Protein AF-A0A354RFG5-F1 (afdb_monomer_lite)

Foldseek 3Di:
DVCVVCPPPDDDPPDDCLVCVVVVLVVDQAAEDAAALCVNVVVPVHDFFAKAKDKDKDKAQAFDDPPAQKDADPDPVDQFGIKGFHQRVPVVDTDSITIMMTIGIDGDDPPGDGDGGDPDPVSVVSLVVSVVVVVVVVRYHFADCRSNVHDDDPVRRVVRVVVVVVVVD

Sequence (169 aa):
IFEKMLQGIPLELKVDFLQDRDALLGKFDHVIFTGPIDSFFNYSLGHLEYRSLRFDHQLISCPDYQGNAVFNHTDSEVPFTRTYEHKHFDMKYTADQTAVTFEYPQDWKPGKIEIYPVNTEENQNLYDQYRELTKAVPTVSFGGRLGQYRYYDMHQVIGSALEKVRTLV

Structure (mmCIF, N/CA/C/O backbone):
data_AF-A0A354RFG5-F1
#
_entry.id   AF-A0A354RFG5-F1
#
loop_
_atom_site.group_PDB
_atom_site.id
_atom_site.type_symbol
_atom_site.label_atom_id
_atom_site.label_alt_id
_atom_site.label_comp_id
_atom_site.label_asym_id
_atom_site.label_entity_id
_atom_site.label_seq_id
_atom_site.pdbx_PDB_ins_code
_atom_site.Cartn_x
_atom_site.Cartn_y
_atom_site.Cartn_z
_atom_site.occupancy
_atom_site.B_iso_or_equiv
_atom_site.auth_seq_id
_atom_site.auth_comp_id
_atom_site.auth_asym_id
_atom_site.auth_atom_id
_atom_site.pdbx_PDB_model_num
ATOM 1 N N . ILE A 1 1 ? 2.537 -16.968 -2.445 1.00 95.81 1 ILE A N 1
ATOM 2 C CA . ILE A 1 1 ? 2.678 -16.766 -0.974 1.00 95.81 1 ILE A CA 1
ATOM 3 C C . ILE A 1 1 ? 1.306 -16.573 -0.339 1.00 95.81 1 ILE A C 1
ATOM 5 O O . ILE A 1 1 ? 0.912 -17.427 0.442 1.00 95.81 1 ILE A O 1
ATOM 9 N N . PHE A 1 2 ? 0.560 -15.532 -0.723 1.00 97.19 2 PHE A N 1
ATOM 10 C CA . PHE A 1 2 ? -0.764 -15.233 -0.159 1.00 97.19 2 PHE A CA 1
ATOM 11 C C . PHE A 1 2 ? -1.779 -16.376 -0.291 1.00 97.19 2 PHE A C 1
ATOM 13 O O . PHE A 1 2 ? -2.465 -16.668 0.676 1.00 97.19 2 PHE A O 1
ATOM 20 N N . GLU A 1 3 ? -1.804 -17.102 -1.413 1.00 97.62 3 GLU A N 1
ATOM 21 C CA . GLU A 1 3 ? -2.671 -18.285 -1.578 1.00 97.62 3 GLU A CA 1
ATOM 22 C C . GLU A 1 3 ? -2.456 -19.345 -0.489 1.00 97.62 3 GLU A C 1
ATOM 24 O O . GLU A 1 3 ? -3.415 -19.905 0.024 1.00 97.62 3 GLU A O 1
ATOM 29 N N . LYS A 1 4 ? -1.198 -19.586 -0.090 1.00 98.19 4 LYS A N 1
ATOM 30 C CA . LYS A 1 4 ? -0.877 -20.514 1.004 1.00 98.19 4 LYS A CA 1
ATOM 31 C C . LYS A 1 4 ? -1.297 -19.950 2.360 1.00 98.19 4 LYS A C 1
ATOM 33 O O . LYS A 1 4 ? -1.770 -20.699 3.201 1.00 98.19 4 LYS A O 1
ATOM 38 N N . MET A 1 5 ? -1.119 -18.644 2.570 1.00 97.38 5 MET A N 1
ATOM 39 C CA . MET A 1 5 ? -1.528 -17.971 3.811 1.00 97.38 5 MET A CA 1
ATOM 40 C C . MET A 1 5 ? -3.052 -17.960 3.993 1.00 97.38 5 MET A C 1
ATOM 42 O O . MET A 1 5 ? -3.522 -18.019 5.121 1.00 97.38 5 MET A O 1
ATOM 46 N N . LEU A 1 6 ? -3.808 -17.895 2.894 1.00 97.44 6 LEU A N 1
ATOM 47 C CA . LEU A 1 6 ? -5.272 -17.838 2.882 1.00 97.44 6 LEU A CA 1
ATOM 48 C C . LEU A 1 6 ? -5.930 -19.208 2.657 1.00 97.44 6 LEU A C 1
ATOM 50 O O . LEU A 1 6 ? -7.150 -19.302 2.540 1.00 97.44 6 LEU A O 1
ATOM 54 N N . GLN A 1 7 ? -5.146 -20.286 2.582 1.00 97.94 7 GLN A N 1
ATOM 55 C CA . GLN A 1 7 ? -5.676 -21.620 2.330 1.00 97.94 7 GLN A CA 1
ATOM 56 C C . GLN A 1 7 ? -6.617 -22.051 3.465 1.00 97.94 7 GLN A C 1
ATOM 58 O O . GLN A 1 7 ? -6.230 -22.079 4.629 1.00 97.94 7 GLN A O 1
ATOM 63 N N . GLY A 1 8 ? -7.851 -22.421 3.113 1.00 97.88 8 GLY A N 1
ATOM 64 C CA . GLY A 1 8 ? -8.878 -22.824 4.080 1.00 97.88 8 GLY A CA 1
ATOM 65 C C . GLY A 1 8 ? -9.588 -21.661 4.784 1.00 97.88 8 GLY A C 1
ATOM 66 O O . GLY A 1 8 ? -10.449 -21.915 5.622 1.00 97.88 8 GLY A O 1
ATOM 67 N N . ILE A 1 9 ? -9.272 -20.409 4.435 1.00 97.88 9 ILE A N 1
ATOM 68 C CA . ILE A 1 9 ? -9.939 -19.209 4.953 1.00 97.88 9 ILE A CA 1
ATOM 69 C C . ILE A 1 9 ? -10.966 -18.728 3.912 1.00 97.88 9 ILE A C 1
ATOM 71 O O . ILE A 1 9 ? -10.604 -18.595 2.739 1.00 97.88 9 ILE A O 1
ATOM 75 N N . PRO A 1 10 ? -12.234 -18.462 4.289 1.00 97.25 10 PRO A N 1
ATOM 76 C CA . PRO A 1 10 ? -13.206 -17.848 3.387 1.00 97.25 10 PRO A CA 1
ATOM 77 C C . PRO A 1 10 ? -12.683 -16.524 2.818 1.00 97.25 10 PRO A C 1
ATOM 79 O O . PRO A 1 10 ? -12.233 -15.658 3.568 1.00 97.25 10 PRO A O 1
ATOM 82 N N . LEU A 1 11 ? -12.738 -16.375 1.492 1.00 96.88 11 LEU A N 1
ATOM 83 C CA . LEU A 1 11 ? -12.221 -15.211 0.777 1.00 96.88 11 LEU A CA 1
ATOM 84 C C . LEU A 1 11 ? -13.293 -14.641 -0.148 1.00 96.88 11 LEU A C 1
ATOM 86 O O . LEU A 1 11 ? -13.776 -15.325 -1.049 1.00 96.88 11 LEU A O 1
ATOM 90 N N . GLU A 1 12 ? -13.597 -13.362 0.041 1.00 96.00 12 GLU A N 1
ATOM 91 C CA . GLU A 1 12 ? -14.460 -12.580 -0.838 1.00 96.00 12 GLU A CA 1
ATOM 92 C C . GLU A 1 12 ? -13.630 -11.470 -1.495 1.00 96.00 12 GLU A C 1
ATOM 94 O O . GLU A 1 12 ? -12.831 -10.798 -0.845 1.00 96.00 12 GLU A O 1
ATOM 99 N N . LEU A 1 13 ? -13.783 -11.304 -2.810 1.00 96.88 13 LEU A N 1
ATOM 100 C CA . LEU A 1 13 ? -13.059 -10.314 -3.610 1.00 96.88 13 LEU A CA 1
ATOM 101 C C . LEU A 1 13 ? -14.043 -9.322 -4.226 1.00 96.88 13 LEU A C 1
ATOM 103 O O . LEU A 1 13 ? -15.208 -9.650 -4.429 1.00 96.88 13 LEU A O 1
ATOM 107 N N . LYS A 1 14 ? -13.542 -8.141 -4.612 1.00 95.69 14 LYS A N 1
ATOM 108 C CA . LYS A 1 14 ? -14.349 -7.046 -5.189 1.00 95.69 14 LYS A CA 1
ATOM 109 C C . LYS A 1 14 ? -15.449 -6.539 -4.242 1.00 95.69 14 LYS A C 1
ATOM 111 O O . LYS A 1 14 ? -16.477 -6.057 -4.705 1.00 95.69 14 LYS A O 1
ATOM 116 N N . VAL A 1 15 ? -15.207 -6.637 -2.937 1.00 94.75 15 VAL A N 1
ATOM 117 C CA . VAL A 1 15 ? -16.067 -6.094 -1.882 1.00 94.75 15 VAL A CA 1
ATOM 118 C C . VAL A 1 15 ? -15.337 -4.927 -1.232 1.00 94.75 15 VAL A C 1
ATOM 120 O O . VAL A 1 15 ? -14.190 -5.072 -0.807 1.00 94.75 15 VAL A O 1
ATOM 123 N N . ASP A 1 16 ? -15.996 -3.775 -1.166 1.00 95.38 16 ASP A N 1
ATOM 124 C CA . ASP A 1 16 ? -15.530 -2.631 -0.392 1.00 95.38 16 ASP A CA 1
ATOM 125 C C . ASP A 1 16 ? -16.186 -2.669 0.990 1.00 95.38 16 ASP A C 1
ATOM 127 O O . ASP A 1 16 ? -17.378 -2.407 1.136 1.00 95.38 16 ASP A O 1
ATOM 131 N N . PHE A 1 17 ? -15.391 -3.001 2.008 1.00 96.31 17 PHE A N 1
ATOM 132 C CA . PHE A 1 17 ? -15.845 -3.089 3.396 1.00 96.31 17 PHE A CA 1
ATOM 133 C C . PHE A 1 17 ? -16.529 -1.802 3.881 1.00 96.31 17 PHE A C 1
ATOM 135 O O . PHE A 1 17 ? -17.442 -1.871 4.701 1.00 96.31 17 PHE A O 1
ATOM 142 N N . LEU A 1 18 ? -16.106 -0.631 3.391 1.00 95.75 18 LEU A N 1
ATOM 143 C CA . LEU A 1 18 ? -16.631 0.648 3.864 1.00 95.75 18 LEU A CA 1
ATOM 144 C C . LEU A 1 18 ? -18.060 0.923 3.375 1.00 95.75 18 LEU A C 1
ATOM 146 O O . LEU A 1 18 ? -18.766 1.692 4.024 1.00 95.75 18 LEU A O 1
ATOM 150 N N . GLN A 1 19 ? -18.512 0.278 2.292 1.00 95.75 19 GLN A N 1
ATOM 151 C CA . GLN A 1 19 ? -19.880 0.440 1.778 1.00 95.75 19 GLN A CA 1
ATOM 152 C C . GLN A 1 19 ? -20.933 -0.192 2.700 1.00 95.75 19 GLN A C 1
ATOM 154 O O . GLN A 1 19 ? -22.002 0.383 2.876 1.00 95.75 19 GLN A O 1
ATOM 159 N N . ASP A 1 20 ? -20.598 -1.312 3.349 1.00 93.75 20 ASP A N 1
ATOM 160 C CA . ASP A 1 20 ? -21.483 -2.062 4.255 1.00 93.75 20 ASP A CA 1
ATOM 161 C C . ASP A 1 20 ? -20.924 -2.137 5.689 1.00 93.75 20 ASP A C 1
ATOM 163 O O . ASP A 1 20 ? -21.196 -3.079 6.441 1.00 93.75 20 ASP A O 1
ATOM 167 N N . ARG A 1 21 ? -20.117 -1.139 6.078 1.00 94.38 21 ARG A N 1
ATOM 168 C CA . ARG A 1 21 ? -19.300 -1.150 7.303 1.00 94.38 21 ARG A CA 1
ATOM 169 C C . ARG A 1 21 ? -20.092 -1.555 8.543 1.00 94.38 21 ARG A C 1
ATOM 171 O O . ARG A 1 21 ? -19.688 -2.471 9.250 1.00 94.38 21 ARG A O 1
ATOM 178 N N . ASP A 1 22 ? -21.210 -0.888 8.814 1.00 92.94 22 ASP A N 1
ATOM 179 C CA . ASP A 1 22 ? -21.950 -1.073 10.066 1.00 92.94 22 ASP A CA 1
ATOM 180 C C . ASP A 1 22 ? -22.609 -2.464 10.138 1.00 92.94 22 ASP A C 1
ATOM 182 O O . ASP A 1 22 ? -22.624 -3.095 11.196 1.00 92.94 22 ASP A O 1
ATOM 186 N N . ALA A 1 23 ? -23.077 -2.992 9.001 1.00 94.19 23 ALA A N 1
ATOM 187 C CA . ALA A 1 23 ? -23.619 -4.347 8.916 1.00 94.19 23 ALA A CA 1
ATOM 188 C C . ALA A 1 23 ? -22.531 -5.409 9.134 1.00 94.19 23 ALA A C 1
ATOM 190 O O . ALA A 1 23 ? -22.751 -6.389 9.847 1.00 94.19 23 ALA A O 1
ATOM 191 N N . LEU A 1 24 ? -21.343 -5.208 8.555 1.00 93.44 24 LEU A N 1
ATOM 192 C CA . LEU A 1 24 ? -20.209 -6.117 8.721 1.00 93.44 24 LEU A CA 1
ATOM 193 C C . LEU A 1 24 ? -19.637 -6.060 10.142 1.00 93.44 24 LEU A C 1
ATOM 195 O O . LEU A 1 24 ? -19.345 -7.107 10.712 1.00 93.44 24 LEU A O 1
ATOM 199 N N . LEU A 1 25 ? -19.548 -4.873 10.749 1.00 94.44 25 LEU A N 1
ATOM 200 C CA . LEU A 1 25 ? -19.153 -4.718 12.153 1.00 94.44 25 LEU A CA 1
ATOM 201 C C . LEU A 1 25 ? -20.128 -5.417 13.110 1.00 94.44 25 LEU A C 1
ATOM 203 O O . LEU A 1 25 ? -19.692 -5.968 14.112 1.00 94.44 25 LEU A O 1
ATOM 207 N N . GLY A 1 26 ? -21.428 -5.437 12.800 1.00 94.19 26 GLY A N 1
ATOM 208 C CA . GLY A 1 26 ? -22.423 -6.175 13.587 1.00 94.19 26 GLY A CA 1
ATOM 209 C C . GLY A 1 26 ? -22.409 -7.694 13.372 1.00 94.19 26 GLY A C 1
ATOM 210 O O . GLY A 1 26 ? -23.015 -8.423 14.155 1.00 94.19 26 GLY A O 1
ATOM 211 N N . LYS A 1 27 ? -21.748 -8.184 12.314 1.00 95.69 27 LYS A N 1
ATOM 212 C CA . LYS A 1 27 ? -21.715 -9.607 11.939 1.00 95.69 27 LYS A CA 1
ATOM 213 C C . LYS A 1 27 ? -20.580 -10.386 12.611 1.00 95.69 27 LYS A C 1
ATOM 215 O O . LYS A 1 27 ? -20.694 -11.603 12.743 1.00 95.69 27 LYS A O 1
ATOM 220 N N . PHE A 1 28 ? -19.492 -9.719 12.985 1.00 95.31 28 PHE A N 1
ATOM 221 C CA . PHE A 1 28 ? -18.282 -10.358 13.506 1.00 95.31 28 PHE A CA 1
ATOM 222 C C . PHE A 1 28 ? -17.944 -9.839 14.902 1.00 95.31 28 PHE A C 1
ATOM 224 O O . PHE A 1 28 ? -18.048 -8.644 15.159 1.00 95.31 28 PHE A O 1
ATOM 231 N N . ASP A 1 29 ? -17.471 -10.725 15.780 1.00 95.19 29 ASP A N 1
ATOM 232 C CA . ASP A 1 29 ? -17.076 -10.353 17.147 1.00 95.19 29 ASP A CA 1
ATOM 233 C C . ASP A 1 29 ? -15.893 -9.370 17.165 1.00 95.19 29 ASP A C 1
ATOM 235 O O . ASP A 1 29 ? -15.787 -8.520 18.049 1.00 95.19 29 ASP A O 1
ATOM 239 N N . HIS A 1 30 ? -15.002 -9.480 16.174 1.00 95.56 30 HIS A N 1
ATOM 240 C CA . HIS A 1 30 ? -13.834 -8.619 16.022 1.00 95.56 30 HIS A CA 1
ATOM 241 C C . HIS A 1 30 ? -13.464 -8.432 14.550 1.00 95.56 30 HIS A C 1
ATOM 243 O O . HIS A 1 30 ? -13.549 -9.370 13.755 1.00 95.56 30 HIS A O 1
ATO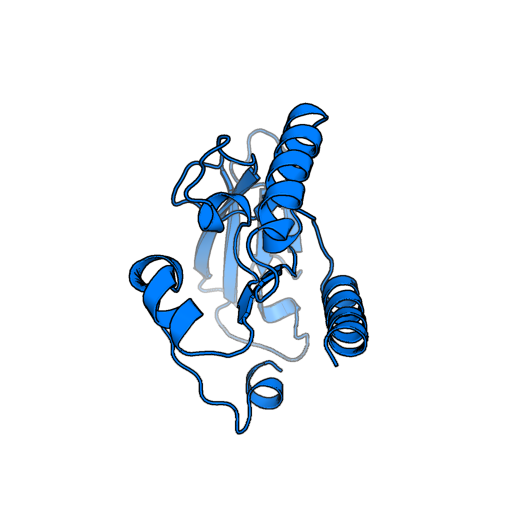M 249 N N . VAL A 1 31 ? -12.991 -7.238 14.189 1.00 96.62 31 VAL A N 1
ATOM 250 C CA . VAL A 1 31 ? -12.569 -6.894 12.823 1.00 96.62 31 VAL A CA 1
ATOM 251 C C . VAL A 1 31 ? -11.129 -6.394 12.814 1.00 96.62 31 VAL A C 1
ATOM 253 O O . VAL A 1 31 ? -10.754 -5.490 13.557 1.00 96.62 31 VAL A O 1
ATOM 256 N N . ILE A 1 32 ? -10.304 -6.956 11.929 1.00 97.25 32 ILE A N 1
ATOM 257 C CA . ILE A 1 32 ? -8.973 -6.422 11.623 1.00 97.25 32 ILE A CA 1
ATOM 258 C C . ILE A 1 32 ? -9.085 -5.596 10.345 1.00 97.25 32 ILE A C 1
ATOM 260 O O . ILE A 1 32 ? -9.336 -6.137 9.270 1.00 97.25 32 ILE A O 1
ATOM 264 N N . PHE A 1 33 ? -8.884 -4.287 10.460 1.00 97.81 33 PHE A N 1
ATOM 265 C CA . PHE A 1 33 ? -8.959 -3.357 9.342 1.00 97.81 33 PHE A CA 1
ATOM 266 C C . PHE A 1 33 ? -7.556 -2.905 8.921 1.00 97.81 33 PHE A C 1
ATOM 268 O O . PHE A 1 33 ? -6.801 -2.333 9.710 1.00 97.81 33 PHE A O 1
ATOM 275 N N . THR A 1 34 ? -7.198 -3.160 7.660 1.00 98.06 34 THR A N 1
ATOM 276 C CA . THR A 1 34 ? -5.885 -2.801 7.093 1.00 98.06 34 THR A CA 1
ATOM 277 C C . THR A 1 34 ? -5.958 -1.730 6.001 1.00 98.06 34 THR A C 1
ATOM 279 O O . THR A 1 34 ? -4.967 -1.510 5.302 1.00 98.06 34 THR A O 1
ATOM 282 N N . GLY A 1 35 ? -7.124 -1.098 5.823 1.00 97.31 35 GLY A N 1
ATOM 283 C CA . GLY A 1 35 ? -7.328 0.046 4.928 1.00 97.31 35 GLY A CA 1
ATOM 284 C C . GLY A 1 35 ? -6.957 1.389 5.580 1.00 97.31 35 GLY A C 1
ATOM 285 O O . GLY A 1 35 ? -6.481 1.398 6.717 1.00 97.31 35 GLY A O 1
ATOM 286 N N . PRO A 1 36 ? -7.149 2.525 4.882 1.00 97.00 36 PRO A N 1
ATOM 287 C CA . PRO A 1 36 ? -6.814 3.852 5.406 1.00 97.00 36 PRO A CA 1
ATOM 288 C C . PRO A 1 36 ? -7.656 4.207 6.636 1.00 97.00 36 PRO A C 1
ATOM 290 O O . PRO A 1 36 ? -8.886 4.149 6.591 1.00 97.00 36 PRO A O 1
ATOM 293 N N . ILE A 1 37 ? -7.007 4.556 7.748 1.00 97.69 37 ILE A N 1
ATOM 294 C CA . ILE A 1 37 ? -7.697 4.839 9.019 1.00 97.69 37 ILE A CA 1
ATOM 295 C C . ILE A 1 37 ? -8.680 6.014 8.913 1.00 97.69 37 ILE A C 1
ATOM 297 O O . ILE A 1 37 ? -9.783 5.947 9.443 1.00 97.69 37 ILE A O 1
ATOM 301 N N . ASP A 1 38 ? -8.316 7.059 8.182 1.00 97.12 38 ASP A N 1
ATOM 302 C CA . ASP A 1 38 ? -9.155 8.227 7.927 1.00 97.12 38 ASP A CA 1
ATOM 303 C C . ASP A 1 38 ? -10.421 7.857 7.137 1.00 97.12 38 ASP A C 1
ATOM 305 O O . ASP A 1 38 ? -11.521 8.274 7.502 1.00 97.12 38 ASP A O 1
ATOM 309 N N . SER A 1 39 ? -10.295 6.985 6.129 1.00 96.31 39 SER A N 1
ATOM 310 C CA . SER A 1 39 ? -11.441 6.471 5.365 1.00 96.31 39 SER A CA 1
ATOM 311 C C . SER A 1 39 ? -12.421 5.672 6.229 1.00 96.31 39 SER A C 1
ATOM 313 O O . SER A 1 39 ? -13.633 5.806 6.066 1.00 96.31 39 SER A O 1
ATOM 315 N N . PHE A 1 40 ? -11.922 4.910 7.210 1.00 97.38 40 PHE A N 1
ATOM 316 C CA . PHE A 1 40 ? -12.774 4.175 8.147 1.00 97.38 40 PHE A CA 1
ATOM 317 C C . PHE A 1 40 ? -13.695 5.112 8.935 1.00 97.38 40 PHE A C 1
ATOM 319 O O . PHE A 1 40 ? -14.848 4.768 9.190 1.00 97.38 40 PHE A O 1
ATOM 326 N N . PHE A 1 41 ? -13.213 6.308 9.279 1.00 97.12 41 PHE A N 1
ATOM 327 C CA . PHE A 1 41 ? -13.975 7.345 9.977 1.00 97.12 41 PHE A CA 1
ATOM 328 C C . PHE A 1 41 ? -14.626 8.361 9.025 1.00 97.12 41 PHE A C 1
ATOM 330 O O . PHE A 1 41 ? -14.954 9.470 9.447 1.00 97.12 41 PHE A O 1
ATOM 337 N N . ASN A 1 42 ? -14.848 7.993 7.757 1.00 96.25 42 ASN A N 1
ATOM 338 C CA . ASN A 1 42 ? -15.466 8.843 6.733 1.00 96.25 42 ASN A CA 1
ATOM 339 C C . ASN A 1 42 ? -14.775 10.208 6.574 1.00 96.25 42 ASN A C 1
ATOM 341 O O . ASN A 1 42 ? -15.436 11.209 6.299 1.00 96.25 42 ASN A O 1
ATOM 345 N N . TYR A 1 43 ? -13.456 10.253 6.774 1.00 96.56 43 TYR A N 1
ATOM 346 C CA . TYR A 1 43 ? -12.642 11.467 6.691 1.00 96.56 43 TYR A CA 1
ATOM 347 C C . TYR A 1 43 ? -13.130 12.604 7.605 1.00 96.56 43 TYR A C 1
ATOM 349 O O . TYR A 1 43 ? -12.982 13.781 7.278 1.00 96.56 43 TYR A O 1
ATOM 357 N N . SER A 1 44 ? -13.727 12.269 8.754 1.00 97.50 44 SER A N 1
ATOM 358 C CA . SER A 1 44 ? -14.377 13.227 9.661 1.00 97.50 44 SER A CA 1
ATOM 359 C C . SER A 1 44 ? -13.466 14.339 10.192 1.00 97.50 44 SER A C 1
ATOM 361 O O . SER A 1 44 ? -13.967 15.390 10.587 1.00 97.50 44 SER A O 1
ATOM 363 N N . LEU A 1 45 ? -12.147 14.129 10.186 1.00 97.69 45 LEU A N 1
ATOM 364 C CA . LEU A 1 45 ? -11.132 15.100 10.604 1.00 97.69 45 LEU A CA 1
ATOM 365 C C . LEU A 1 45 ? -10.300 15.641 9.425 1.00 97.69 45 LEU A C 1
ATOM 367 O O . LEU A 1 45 ? -9.369 16.411 9.639 1.00 97.69 45 LEU A O 1
ATOM 371 N N . GLY A 1 46 ? -10.617 15.247 8.187 1.00 96.44 46 GLY A N 1
ATOM 372 C CA . GLY A 1 46 ? -9.840 15.551 6.982 1.00 96.44 46 GLY A CA 1
ATOM 373 C C . GLY A 1 46 ? -9.102 14.338 6.407 1.00 96.44 46 GLY A C 1
ATOM 374 O O . GLY A 1 46 ? -9.221 13.219 6.903 1.00 96.44 46 GLY A O 1
ATOM 375 N N . HIS A 1 47 ? -8.348 14.550 5.332 1.00 96.44 47 HIS A N 1
ATOM 376 C CA . HIS A 1 47 ? -7.614 13.487 4.644 1.00 96.44 47 HIS A CA 1
ATOM 377 C C . HIS A 1 47 ? -6.163 13.432 5.111 1.00 96.44 47 HIS A C 1
ATOM 379 O O . HIS A 1 47 ? -5.502 14.466 5.165 1.00 96.44 47 HIS A O 1
ATOM 385 N N . LEU A 1 48 ? -5.660 12.228 5.386 1.00 96.62 48 LEU A N 1
ATOM 386 C CA . LEU A 1 48 ? -4.225 12.019 5.543 1.00 96.62 48 LEU A CA 1
ATOM 387 C C . LEU A 1 48 ? -3.548 12.119 4.174 1.00 96.62 48 LEU A C 1
ATOM 389 O O . LEU A 1 48 ? -4.002 11.517 3.199 1.00 96.62 48 LEU A O 1
ATOM 393 N N . GLU A 1 49 ? -2.466 12.883 4.087 1.00 96.38 49 GLU A N 1
ATOM 394 C CA . GLU A 1 49 ? -1.800 13.138 2.817 1.00 96.38 49 GLU A CA 1
ATOM 395 C C . GLU A 1 49 ? -0.907 11.974 2.382 1.00 96.38 49 GLU A C 1
ATOM 397 O O . GLU A 1 49 ? -0.154 11.370 3.146 1.00 96.38 49 GLU A O 1
ATOM 402 N N . TYR A 1 50 ? -0.917 11.698 1.084 1.00 97.00 50 TYR A N 1
ATOM 403 C CA . TYR A 1 50 ? -0.038 10.708 0.481 1.00 97.00 50 TYR A CA 1
ATOM 404 C C . TYR A 1 50 ? 0.634 11.275 -0.765 1.00 97.00 50 TYR A C 1
ATOM 406 O O . TYR A 1 50 ? 0.207 12.264 -1.354 1.00 97.00 50 TYR A O 1
ATOM 414 N N . ARG A 1 51 ? 1.678 10.591 -1.222 1.00 95.62 51 ARG A N 1
ATOM 415 C CA . ARG A 1 51 ? 2.079 10.615 -2.630 1.00 95.62 51 ARG A CA 1
ATOM 416 C C . ARG A 1 51 ? 1.573 9.347 -3.293 1.00 95.62 51 ARG A C 1
ATOM 418 O O . ARG A 1 51 ? 1.611 8.269 -2.689 1.00 95.62 51 ARG A O 1
ATOM 425 N N . SER A 1 52 ? 1.106 9.483 -4.526 1.00 96.50 52 SER A N 1
ATOM 426 C CA . SER A 1 52 ? 0.645 8.372 -5.347 1.00 96.50 52 SER A CA 1
ATOM 427 C C . SER A 1 52 ? 1.637 8.100 -6.476 1.00 96.50 52 SER A C 1
ATOM 429 O O . SER A 1 52 ? 2.607 8.831 -6.681 1.00 96.50 52 SER A O 1
ATOM 431 N N . LEU A 1 53 ? 1.394 7.016 -7.200 1.00 96.56 53 LEU A N 1
ATOM 432 C CA . LEU A 1 53 ? 2.143 6.640 -8.388 1.00 96.56 53 LEU A CA 1
ATOM 433 C C . LEU A 1 53 ? 1.158 6.181 -9.454 1.00 96.56 53 LEU A C 1
ATOM 435 O O . LEU A 1 53 ? 0.149 5.537 -9.154 1.00 96.56 53 LEU A O 1
ATOM 439 N N . ARG A 1 54 ? 1.487 6.468 -10.709 1.00 95.81 54 ARG A N 1
ATOM 440 C CA . ARG A 1 54 ? 0.826 5.862 -11.861 1.00 95.81 54 ARG A CA 1
ATOM 441 C C . ARG A 1 54 ? 1.805 4.913 -12.530 1.00 95.81 54 ARG A C 1
ATOM 443 O O . ARG A 1 54 ? 2.902 5.321 -12.897 1.00 95.81 54 ARG A O 1
ATOM 450 N N . PHE A 1 55 ? 1.377 3.676 -12.730 1.00 97.06 55 PHE A N 1
ATOM 451 C CA . PHE A 1 55 ? 2.149 2.677 -13.452 1.00 97.06 55 PHE A CA 1
ATOM 452 C C . PHE A 1 55 ? 1.617 2.543 -14.875 1.00 97.06 55 PHE A C 1
ATOM 454 O O . PHE A 1 55 ? 0.407 2.455 -15.085 1.00 97.06 55 PHE A O 1
ATOM 461 N N . ASP A 1 56 ? 2.525 2.563 -15.844 1.00 97.94 56 ASP A N 1
ATOM 462 C CA . ASP A 1 56 ? 2.238 2.233 -17.235 1.00 97.94 56 ASP A CA 1
ATOM 463 C C . ASP A 1 56 ? 2.947 0.927 -17.586 1.00 97.94 56 ASP A C 1
ATOM 465 O O . ASP A 1 56 ? 4.175 0.849 -17.535 1.00 97.94 56 ASP A O 1
ATOM 469 N N . HIS A 1 57 ? 2.163 -0.106 -17.878 1.00 98.25 57 HIS A N 1
ATOM 470 C CA . HIS A 1 57 ? 2.653 -1.454 -18.130 1.00 98.25 57 HIS A CA 1
ATOM 471 C C . HIS A 1 57 ? 2.685 -1.707 -19.632 1.00 98.25 57 HIS A C 1
ATOM 473 O O . HIS A 1 57 ? 1.655 -1.637 -20.302 1.00 98.25 57 HIS A O 1
ATOM 479 N N . GLN A 1 58 ? 3.858 -2.051 -20.150 1.00 98.12 58 GLN A N 1
ATOM 480 C CA . GLN A 1 58 ? 4.075 -2.274 -21.569 1.00 98.12 58 GLN A CA 1
ATOM 481 C C . GLN A 1 58 ? 4.707 -3.642 -21.802 1.00 98.12 58 GLN A C 1
ATOM 483 O O . GLN A 1 58 ? 5.596 -4.073 -21.065 1.00 98.12 58 GLN A O 1
ATOM 488 N N . LEU A 1 59 ? 4.252 -4.318 -22.854 1.00 98.06 59 LEU A N 1
ATOM 489 C CA . LEU A 1 59 ? 4.914 -5.498 -23.391 1.00 98.06 59 LEU A CA 1
ATOM 490 C C . LEU A 1 59 ? 5.751 -5.055 -24.589 1.00 98.06 59 LEU A C 1
ATOM 492 O O . LEU A 1 59 ? 5.206 -4.618 -25.602 1.00 98.06 59 LEU A O 1
ATOM 496 N N . ILE A 1 60 ? 7.071 -5.131 -24.456 1.00 97.69 60 ILE A N 1
ATOM 497 C CA . ILE A 1 60 ? 8.014 -4.650 -25.463 1.00 97.69 60 ILE A CA 1
ATOM 498 C C . ILE A 1 60 ? 8.547 -5.846 -26.245 1.00 97.69 60 ILE A C 1
ATOM 500 O O . ILE A 1 60 ? 8.950 -6.857 -25.669 1.00 97.69 60 ILE A O 1
ATOM 504 N N . SER A 1 61 ? 8.551 -5.729 -27.576 1.00 97.12 61 SER A N 1
ATOM 505 C CA . SER A 1 61 ? 8.984 -6.794 -28.485 1.00 97.12 61 SER A CA 1
ATOM 506 C C . SER A 1 61 ? 10.510 -6.886 -28.601 1.00 97.12 61 SER A C 1
ATOM 508 O O . SER A 1 61 ? 11.066 -6.812 -29.697 1.00 97.12 61 SER A O 1
ATOM 510 N N . CYS A 1 62 ? 11.181 -7.034 -27.463 1.00 96.25 62 CYS A N 1
ATOM 511 C CA . CYS A 1 62 ? 12.588 -7.387 -27.360 1.00 96.25 62 CYS A CA 1
ATOM 512 C C . CYS A 1 62 ? 12.803 -8.319 -26.154 1.00 96.25 62 CYS A C 1
ATOM 514 O O . CYS A 1 62 ? 12.031 -8.269 -25.192 1.00 96.25 62 CYS A O 1
ATOM 516 N N . PRO A 1 63 ? 13.851 -9.158 -26.176 1.00 95.62 63 PRO A N 1
ATOM 517 C CA . PRO A 1 63 ? 14.112 -10.089 -25.084 1.00 95.62 63 PRO A CA 1
ATOM 518 C C . PRO A 1 63 ? 14.651 -9.397 -23.826 1.00 95.62 63 PRO A C 1
ATOM 520 O O . PRO A 1 63 ? 14.544 -9.953 -22.736 1.00 95.62 63 PRO A O 1
ATOM 523 N N . ASP A 1 64 ? 15.263 -8.220 -23.962 1.00 96.50 64 ASP A N 1
ATOM 524 C CA . ASP A 1 64 ? 15.860 -7.452 -22.868 1.00 96.50 64 ASP A CA 1
ATOM 525 C C . ASP A 1 64 ? 15.783 -5.956 -23.197 1.00 96.50 64 ASP A C 1
ATOM 527 O O . ASP A 1 64 ? 16.223 -5.539 -24.273 1.00 96.50 64 ASP A O 1
ATOM 531 N N . TYR A 1 65 ? 15.160 -5.168 -22.323 1.00 97.12 65 TYR A N 1
ATOM 532 C CA . TYR A 1 65 ? 14.938 -3.736 -22.534 1.00 97.12 65 TYR A CA 1
ATOM 533 C C . TYR A 1 65 ? 16.018 -2.881 -21.869 1.00 97.12 65 TYR A C 1
ATOM 535 O O . TYR A 1 65 ? 16.511 -1.934 -22.482 1.00 97.12 65 TYR A O 1
ATOM 543 N N . GLN A 1 66 ? 16.393 -3.205 -20.629 1.00 97.19 66 GLN A N 1
ATOM 544 C CA . GLN A 1 66 ? 17.319 -2.393 -19.832 1.00 97.19 66 GLN A CA 1
ATOM 545 C C . GLN A 1 66 ? 18.399 -3.203 -19.102 1.00 97.19 66 GLN A C 1
ATOM 547 O O . GLN A 1 66 ? 19.263 -2.609 -18.458 1.00 97.19 66 GLN A O 1
ATOM 552 N N . GLY A 1 67 ? 18.377 -4.538 -19.173 1.00 95.62 67 GLY A N 1
ATOM 553 C CA . GLY A 1 67 ? 19.418 -5.400 -18.602 1.00 95.62 67 GLY A CA 1
ATOM 554 C C . GLY A 1 67 ? 19.464 -5.433 -17.071 1.00 95.62 67 GLY A C 1
ATOM 555 O O . GLY A 1 67 ? 20.438 -5.923 -16.501 1.00 95.62 67 GLY A O 1
ATOM 556 N N . ASN A 1 68 ? 18.456 -4.880 -16.387 1.00 97.00 68 ASN A N 1
ATOM 557 C CA . ASN A 1 68 ? 18.376 -4.855 -14.927 1.00 97.00 68 ASN A CA 1
ATOM 558 C C . ASN A 1 68 ? 16.924 -4.741 -14.437 1.00 97.00 68 ASN A C 1
ATOM 560 O O . ASN A 1 68 ? 16.080 -4.155 -15.108 1.00 97.00 68 ASN A O 1
ATOM 564 N N . ALA A 1 69 ? 16.621 -5.241 -13.237 1.00 97.75 69 ALA A N 1
ATOM 565 C CA . ALA A 1 69 ? 15.251 -5.262 -12.713 1.00 97.75 69 ALA A CA 1
ATOM 566 C C . ALA A 1 69 ? 14.674 -3.866 -12.467 1.00 97.75 69 ALA A C 1
ATOM 568 O O . ALA A 1 69 ? 13.495 -3.635 -12.723 1.00 97.75 69 ALA A O 1
ATOM 569 N N . VAL A 1 70 ? 15.499 -2.934 -11.988 1.00 98.44 70 VAL A N 1
ATOM 570 C CA . VAL A 1 70 ? 15.087 -1.566 -11.658 1.00 98.44 70 VAL A CA 1
ATOM 571 C C . VAL A 1 70 ? 16.126 -0.590 -12.183 1.00 98.44 70 VAL A C 1
ATOM 573 O O . VAL A 1 70 ? 17.316 -0.744 -11.905 1.00 98.44 70 VAL A O 1
ATOM 576 N N . PHE A 1 71 ? 15.669 0.435 -12.896 1.00 98.12 71 PHE A N 1
ATOM 577 C CA . PHE A 1 71 ? 16.485 1.575 -13.291 1.00 98.12 71 PHE A CA 1
ATOM 578 C C . PHE A 1 71 ? 15.849 2.864 -12.765 1.00 98.12 71 PHE A C 1
ATOM 580 O O . PHE A 1 71 ? 14.641 3.063 -12.897 1.00 98.12 71 PHE A O 1
ATOM 587 N N . ASN A 1 72 ? 16.655 3.729 -12.146 1.00 98.00 72 ASN A N 1
ATOM 588 C CA . ASN A 1 72 ? 16.208 5.026 -11.639 1.00 98.00 72 ASN A CA 1
ATOM 589 C C . ASN A 1 72 ? 16.587 6.120 -12.640 1.00 98.00 72 ASN A C 1
ATOM 591 O O . ASN A 1 72 ? 17.751 6.234 -13.022 1.00 98.00 72 ASN A O 1
ATOM 595 N N . HIS A 1 73 ? 15.621 6.956 -13.002 1.00 97.12 73 HIS A N 1
ATOM 596 C CA . HIS A 1 73 ? 15.826 8.127 -13.843 1.00 97.12 73 HIS A CA 1
ATOM 597 C C . HIS A 1 73 ? 15.820 9.369 -12.953 1.00 97.12 73 HIS A C 1
ATOM 599 O O . HIS A 1 73 ? 14.806 9.712 -12.351 1.00 97.12 73 HIS A O 1
ATOM 605 N N . THR A 1 74 ? 16.984 10.004 -12.813 1.00 96.50 74 THR A N 1
ATOM 606 C CA . THR A 1 74 ? 17.189 11.151 -11.908 1.00 96.50 74 THR A CA 1
ATOM 607 C C . THR A 1 74 ? 17.230 12.493 -12.635 1.00 96.50 74 THR A C 1
ATOM 609 O O . THR A 1 74 ? 17.466 13.518 -12.002 1.00 96.50 74 THR A O 1
ATOM 612 N N . ASP A 1 75 ? 17.062 12.479 -13.955 1.00 96.44 75 ASP A N 1
ATOM 613 C CA . ASP A 1 75 ? 16.963 13.678 -14.781 1.00 96.44 75 ASP A CA 1
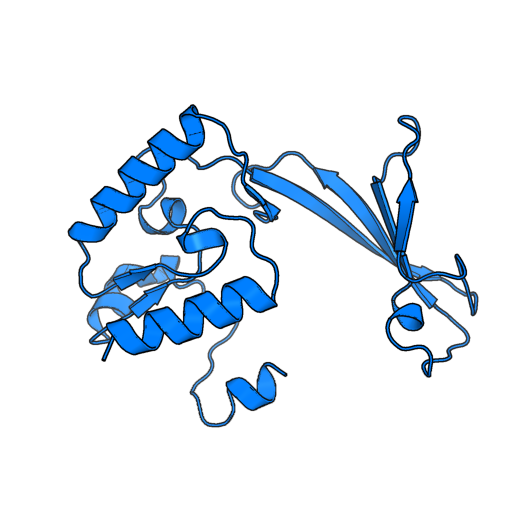ATOM 614 C C . ASP A 1 75 ? 15.540 14.245 -14.684 1.00 96.44 75 ASP A C 1
ATOM 616 O O . ASP A 1 75 ? 14.568 13.512 -14.873 1.00 96.44 75 ASP A O 1
ATOM 620 N N . SER A 1 76 ? 15.419 15.539 -14.380 1.00 93.81 76 SER A N 1
ATOM 621 C CA . SER A 1 76 ? 14.132 16.227 -14.241 1.00 93.81 76 SER A CA 1
ATOM 622 C C . SER A 1 76 ? 13.348 16.320 -15.547 1.00 93.81 76 SER A C 1
ATOM 624 O O . SER A 1 76 ? 12.130 16.472 -15.502 1.00 93.81 76 SER A O 1
ATOM 626 N N . GLU A 1 77 ? 14.023 16.220 -16.695 1.00 95.88 77 GLU A N 1
ATOM 627 C CA . GLU A 1 77 ? 13.374 16.240 -18.009 1.00 95.88 77 GLU A CA 1
ATOM 628 C C . GLU A 1 77 ? 12.699 14.897 -18.347 1.00 95.88 77 GLU A C 1
ATOM 630 O O . GLU A 1 77 ? 11.871 14.820 -19.258 1.00 95.88 77 GLU A O 1
ATOM 635 N N . VAL A 1 78 ? 13.020 13.822 -17.613 1.00 95.81 78 VAL A N 1
ATOM 636 C CA . VAL A 1 78 ? 12.396 12.507 -17.797 1.00 95.81 78 VAL A CA 1
ATOM 637 C C . VAL A 1 78 ? 11.097 12.439 -16.980 1.00 95.81 78 VAL A C 1
ATOM 639 O O . VAL A 1 78 ? 11.120 12.611 -15.763 1.00 95.81 78 VAL A O 1
ATOM 642 N N . PRO A 1 79 ? 9.938 12.141 -17.600 1.00 95.88 79 PRO A N 1
ATOM 643 C CA . PRO A 1 79 ? 8.640 12.249 -16.926 1.00 95.88 79 PRO A CA 1
ATOM 644 C C . PRO A 1 79 ? 8.343 11.128 -15.913 1.00 95.88 79 PRO A C 1
ATOM 646 O O . PRO A 1 79 ? 7.367 11.222 -15.168 1.00 95.88 79 PRO A O 1
ATOM 649 N N . PHE A 1 80 ? 9.135 10.055 -15.896 1.00 96.75 80 PHE A N 1
ATOM 650 C CA . PHE A 1 80 ? 9.000 8.916 -14.986 1.00 96.75 80 PHE A CA 1
ATOM 651 C C . PHE A 1 80 ? 10.238 8.784 -14.098 1.00 96.75 80 PHE A C 1
ATOM 653 O O . PHE A 1 80 ? 11.356 9.060 -14.520 1.00 96.75 80 PHE A O 1
ATOM 660 N N . THR A 1 81 ? 10.040 8.321 -12.867 1.00 97.50 81 THR A N 1
ATOM 661 C CA . THR A 1 81 ? 11.109 8.173 -11.870 1.00 97.50 81 THR A CA 1
ATOM 662 C C . THR A 1 81 ? 11.858 6.859 -12.020 1.00 97.50 81 THR A C 1
ATOM 664 O O . THR A 1 81 ? 13.057 6.792 -11.745 1.00 97.50 81 THR A O 1
ATOM 667 N N . ARG A 1 82 ? 11.159 5.791 -12.421 1.00 98.31 82 ARG A N 1
ATOM 668 C CA . ARG A 1 82 ? 11.710 4.434 -12.484 1.00 98.31 82 ARG A CA 1
ATOM 669 C C . ARG A 1 82 ? 11.135 3.622 -13.631 1.00 98.31 82 ARG A C 1
ATOM 671 O O . ARG A 1 82 ? 9.966 3.774 -13.985 1.00 98.31 82 ARG A O 1
ATOM 678 N N . THR A 1 83 ? 11.947 2.701 -14.135 1.00 98.50 83 THR A N 1
ATOM 679 C CA . THR A 1 83 ? 11.510 1.615 -15.010 1.00 98.50 83 THR A CA 1
ATOM 680 C C . THR A 1 83 ? 11.816 0.262 -14.381 1.00 98.50 83 THR A C 1
ATOM 682 O O . THR A 1 83 ? 12.902 0.025 -13.840 1.00 98.50 83 THR A O 1
ATOM 685 N N . TYR A 1 84 ? 10.841 -0.639 -14.455 1.00 98.50 84 TYR A N 1
ATOM 686 C CA . TYR A 1 84 ? 10.932 -2.001 -13.945 1.00 98.50 84 TYR A CA 1
ATOM 687 C C . TYR A 1 84 ? 10.895 -2.973 -15.105 1.00 98.50 84 TYR A C 1
ATOM 689 O O . TYR A 1 84 ? 9.903 -2.998 -15.828 1.00 98.50 84 TYR A O 1
ATOM 697 N N . GLU A 1 85 ? 11.920 -3.800 -15.250 1.00 97.75 85 GLU A N 1
ATOM 698 C CA . GLU A 1 85 ? 11.904 -4.919 -16.184 1.00 97.75 85 GLU A CA 1
ATOM 699 C C . GLU A 1 85 ? 11.751 -6.221 -15.394 1.00 97.75 85 GLU A C 1
ATOM 701 O O . GLU A 1 85 ? 12.695 -6.747 -14.799 1.00 97.75 85 GLU A O 1
ATOM 706 N N . HIS A 1 86 ? 10.514 -6.722 -15.352 1.00 97.50 86 HIS A N 1
ATOM 707 C CA . HIS A 1 86 ? 10.082 -7.698 -14.345 1.00 97.50 86 HIS A CA 1
ATOM 708 C C . HIS A 1 86 ? 10.809 -9.038 -14.428 1.00 97.50 86 HIS A C 1
ATOM 710 O O . HIS A 1 86 ? 11.031 -9.672 -13.397 1.00 97.50 86 HIS A O 1
ATOM 716 N N . LYS A 1 87 ? 11.217 -9.457 -15.634 1.00 95.69 87 LYS A N 1
ATOM 717 C CA . LYS A 1 87 ? 11.950 -10.715 -15.841 1.00 95.69 87 LYS A CA 1
ATOM 718 C C . LYS A 1 87 ? 13.209 -10.807 -14.982 1.00 95.69 87 LYS A C 1
ATOM 720 O O . LYS A 1 87 ? 13.529 -11.884 -14.506 1.00 95.69 87 LYS A O 1
ATOM 725 N N . HIS A 1 88 ? 13.889 -9.691 -14.723 1.00 96.62 88 HIS A N 1
ATOM 726 C CA . HIS A 1 88 ? 15.158 -9.695 -13.994 1.00 96.62 88 HIS A CA 1
ATOM 727 C C . HIS A 1 88 ? 14.994 -9.903 -12.476 1.00 96.62 88 HIS A C 1
ATOM 729 O O . HIS A 1 88 ? 15.991 -10.111 -11.788 1.00 96.62 88 HIS A O 1
ATOM 735 N N . PHE A 1 89 ? 13.765 -9.909 -11.933 1.00 96.62 89 PHE A N 1
ATOM 736 C CA . PHE A 1 89 ? 13.517 -10.355 -10.550 1.00 96.62 89 PHE A CA 1
ATOM 737 C C . PHE A 1 89 ? 13.620 -11.879 -10.385 1.00 96.62 89 PHE A C 1
ATOM 739 O O . PHE A 1 89 ? 13.897 -12.352 -9.282 1.00 96.62 89 PHE A O 1
ATOM 746 N N . ASP A 1 90 ? 13.441 -12.642 -11.466 1.00 94.00 90 ASP A N 1
ATOM 747 C CA . ASP A 1 90 ? 13.745 -14.071 -11.524 1.00 94.00 90 ASP A CA 1
ATOM 748 C C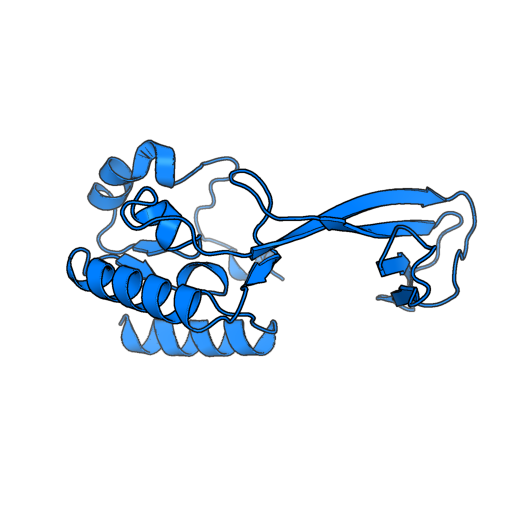 . ASP A 1 90 ? 14.787 -14.322 -12.616 1.00 94.00 90 ASP A C 1
ATOM 750 O O . ASP A 1 90 ? 14.464 -14.481 -13.789 1.00 94.00 90 ASP A O 1
ATOM 754 N N . MET A 1 91 ? 16.057 -14.417 -12.218 1.00 83.25 91 MET A N 1
ATOM 755 C CA . MET A 1 91 ? 17.187 -14.610 -13.139 1.00 83.25 91 MET A CA 1
ATOM 756 C C . MET A 1 91 ? 17.087 -15.871 -14.017 1.00 83.25 91 MET A C 1
ATOM 758 O O . MET A 1 91 ? 17.871 -16.022 -14.951 1.00 83.25 91 MET A O 1
ATOM 762 N N . LYS A 1 92 ? 16.169 -16.803 -13.724 1.00 90.69 92 LYS A N 1
ATOM 763 C CA . LYS A 1 92 ? 15.933 -17.996 -14.552 1.00 90.69 92 LYS A CA 1
ATOM 764 C C . LYS A 1 92 ? 14.902 -17.762 -15.654 1.00 90.69 92 LYS A C 1
ATOM 766 O O . LYS A 1 92 ? 14.798 -18.585 -16.563 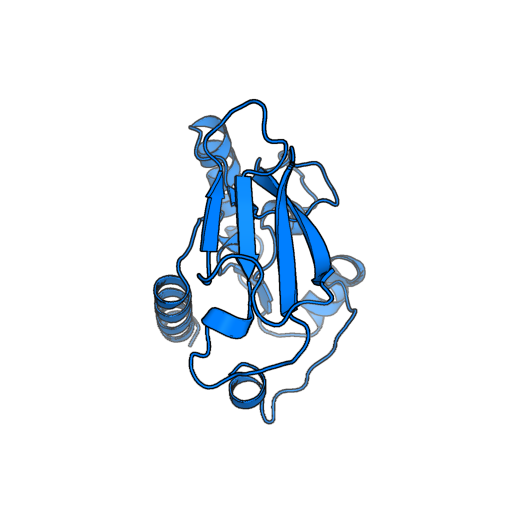1.00 90.69 92 LYS A O 1
ATOM 771 N N . TYR A 1 93 ? 14.127 -16.685 -15.574 1.00 91.38 93 TYR A N 1
ATOM 772 C CA . TYR A 1 93 ? 13.076 -16.387 -16.529 1.00 91.38 93 TYR A CA 1
ATOM 773 C C . TYR A 1 93 ? 13.660 -15.807 -17.822 1.00 91.38 93 TYR A C 1
ATOM 775 O O . TYR A 1 93 ? 14.407 -14.828 -17.821 1.00 91.38 93 TYR A O 1
ATOM 783 N N . THR A 1 94 ? 13.288 -16.405 -18.952 1.00 90.31 94 THR A N 1
ATOM 784 C CA . THR A 1 94 ? 13.671 -15.949 -20.293 1.00 90.31 94 THR A CA 1
ATOM 785 C C . THR A 1 94 ? 12.430 -15.877 -21.173 1.00 90.31 94 THR A C 1
ATOM 787 O O . THR A 1 94 ? 11.506 -16.675 -21.020 1.00 90.31 94 THR A O 1
ATOM 790 N N . ALA A 1 95 ? 12.388 -14.884 -22.056 1.00 91.50 95 ALA A N 1
ATOM 791 C CA . ALA A 1 95 ? 11.281 -14.649 -22.970 1.00 91.50 95 ALA A CA 1
ATOM 792 C C . ALA A 1 95 ? 11.766 -13.827 -24.172 1.00 91.50 95 ALA A C 1
ATOM 794 O O . ALA A 1 95 ? 12.712 -13.048 -24.045 1.00 91.50 95 ALA A O 1
ATOM 795 N N . ASP A 1 96 ? 11.093 -13.982 -25.314 1.00 95.31 96 ASP A N 1
ATOM 796 C CA . ASP A 1 96 ? 11.371 -13.220 -26.543 1.00 95.31 96 ASP A CA 1
ATOM 797 C C . ASP A 1 96 ? 10.840 -11.776 -26.482 1.00 95.31 96 ASP A C 1
ATOM 799 O O . ASP A 1 96 ? 11.245 -10.912 -27.261 1.00 95.31 96 ASP A O 1
ATOM 803 N N . GLN A 1 97 ? 9.925 -11.521 -25.547 1.00 96.88 97 GLN A N 1
ATOM 804 C CA . GLN A 1 97 ? 9.358 -10.214 -25.232 1.00 96.88 97 GLN A CA 1
ATOM 805 C C . GLN A 1 97 ? 9.485 -9.957 -23.734 1.00 96.88 97 GLN A C 1
ATOM 807 O O . GLN A 1 97 ? 9.475 -10.894 -22.931 1.00 96.88 97 GLN A O 1
ATOM 812 N N . THR A 1 98 ? 9.550 -8.688 -23.349 1.00 97.31 98 THR A N 1
ATOM 813 C CA . THR A 1 98 ? 9.769 -8.295 -21.958 1.00 97.31 98 THR A CA 1
ATOM 814 C C . THR A 1 98 ? 8.669 -7.369 -21.451 1.00 97.31 98 THR A C 1
ATOM 816 O O . THR A 1 98 ? 8.166 -6.504 -22.173 1.00 97.31 98 THR A O 1
ATOM 819 N N . ALA A 1 99 ? 8.253 -7.585 -20.202 1.00 97.62 99 ALA A N 1
ATOM 820 C CA . ALA A 1 99 ? 7.276 -6.748 -19.523 1.00 97.62 99 ALA A CA 1
ATOM 821 C C . ALA A 1 99 ? 8.012 -5.625 -18.793 1.00 97.62 99 ALA A C 1
ATOM 823 O O . ALA A 1 99 ? 8.770 -5.881 -17.851 1.00 97.62 99 ALA A O 1
ATOM 824 N N . VAL A 1 100 ? 7.753 -4.389 -19.212 1.00 98.38 100 VAL A N 1
ATOM 825 C CA . VAL A 1 100 ? 8.352 -3.186 -18.635 1.00 98.38 100 VAL A CA 1
ATOM 826 C C . VAL A 1 100 ? 7.270 -2.337 -17.994 1.00 98.38 100 VAL A C 1
ATOM 828 O O . VAL A 1 100 ? 6.159 -2.216 -18.502 1.00 98.38 100 VAL A O 1
ATOM 831 N N . THR A 1 101 ? 7.559 -1.768 -16.831 1.00 98.69 101 THR A N 1
ATOM 832 C CA . THR A 1 101 ? 6.668 -0.820 -16.163 1.00 98.69 101 THR A CA 1
ATOM 833 C C . THR A 1 101 ? 7.362 0.502 -15.953 1.00 98.69 101 THR A C 1
ATOM 835 O O . THR A 1 101 ? 8.430 0.541 -15.354 1.00 98.69 101 THR A O 1
ATOM 838 N N . PHE A 1 102 ? 6.723 1.574 -16.401 1.00 98.50 102 PHE A N 1
ATOM 839 C CA . PHE A 1 102 ? 7.154 2.943 -16.166 1.00 98.50 102 PHE A CA 1
ATOM 840 C C . PHE A 1 102 ? 6.385 3.498 -14.967 1.00 98.50 102 PHE A C 1
ATOM 842 O O . PHE A 1 102 ? 5.152 3.476 -14.943 1.00 98.50 102 PHE A O 1
ATOM 849 N N . GLU A 1 103 ? 7.108 3.974 -13.958 1.00 98.25 103 GLU A N 1
ATOM 850 C CA . GLU A 1 103 ? 6.546 4.593 -12.760 1.00 98.25 103 GLU A CA 1
ATOM 851 C C . GLU A 1 103 ? 6.576 6.110 -12.888 1.00 98.25 103 GLU A C 1
ATOM 853 O O . GLU A 1 103 ? 7.640 6.722 -12.958 1.00 98.25 103 GLU A O 1
ATOM 858 N N . TYR A 1 104 ? 5.395 6.717 -12.860 1.00 97.19 104 TYR A N 1
ATOM 859 C CA . TYR A 1 104 ? 5.231 8.160 -12.895 1.00 97.19 104 TYR A CA 1
ATOM 860 C C . TYR A 1 104 ? 4.857 8.677 -11.505 1.00 97.19 104 TYR A C 1
ATOM 862 O O . TYR A 1 104 ? 3.918 8.139 -10.897 1.00 97.19 104 TYR A O 1
ATOM 870 N N . PRO A 1 105 ? 5.517 9.741 -11.016 1.00 95.00 105 PRO A N 1
ATOM 871 C CA . PRO A 1 105 ? 5.065 10.432 -9.821 1.00 95.00 105 PRO A CA 1
ATOM 872 C C . PRO A 1 105 ? 3.669 11.015 -10.065 1.00 95.00 105 PRO A C 1
ATOM 874 O O . PRO A 1 105 ? 3.344 11.476 -11.162 1.00 95.00 105 PRO A O 1
ATOM 877 N N . GLN A 1 106 ? 2.820 10.967 -9.043 1.00 93.56 106 GLN A N 1
ATOM 878 C CA . GLN A 1 106 ? 1.477 11.526 -9.103 1.00 93.56 106 GLN A CA 1
ATOM 879 C C . GLN A 1 106 ? 1.092 12.101 -7.741 1.00 93.56 106 GLN A C 1
ATOM 881 O O . GLN A 1 106 ? 1.195 11.423 -6.716 1.00 93.56 106 GLN A O 1
ATOM 886 N N . ASP A 1 107 ? 0.570 13.324 -7.747 1.00 90.31 107 ASP A N 1
ATOM 887 C CA . ASP A 1 107 ? -0.076 13.885 -6.565 1.00 90.31 107 ASP A CA 1
ATOM 888 C C . ASP A 1 107 ? -1.261 13.010 -6.168 1.00 90.31 107 ASP A C 1
ATOM 890 O O . ASP A 1 107 ? -2.076 12.589 -7.004 1.00 90.31 107 ASP A O 1
ATOM 894 N N . TRP A 1 108 ? -1.349 12.704 -4.879 1.00 93.25 108 TRP A N 1
ATOM 895 C CA . TRP A 1 108 ? -2.485 11.963 -4.370 1.00 93.25 108 TRP A CA 1
ATOM 896 C C . TRP A 1 108 ? -3.713 12.870 -4.277 1.00 93.25 108 TRP A C 1
ATOM 898 O O . TRP A 1 108 ? -3.631 14.063 -4.000 1.00 93.25 108 TRP A O 1
ATOM 908 N N . LYS A 1 109 ? -4.874 12.267 -4.507 1.00 90.25 109 LYS A N 1
ATOM 909 C CA . LYS A 1 109 ? -6.193 12.850 -4.271 1.00 90.25 109 LYS A CA 1
ATOM 910 C C . LYS A 1 109 ? -7.162 11.718 -3.933 1.00 90.25 109 LYS A C 1
ATOM 912 O O . LYS A 1 109 ? -6.873 10.580 -4.319 1.00 90.25 109 LYS A O 1
ATOM 917 N N . PRO A 1 110 ? -8.316 12.000 -3.307 1.00 86.50 110 PRO A N 1
ATOM 918 C CA . PRO A 1 110 ? -9.323 10.978 -3.049 1.00 86.50 110 PRO A CA 1
ATOM 919 C C . PRO A 1 110 ? -9.613 10.125 -4.295 1.00 86.50 110 PRO A C 1
ATOM 921 O O . PRO A 1 110 ? -9.801 10.646 -5.399 1.00 86.50 110 PRO A O 1
ATOM 924 N N . GLY A 1 111 ? -9.577 8.802 -4.124 1.00 85.31 111 GLY A N 1
ATOM 925 C CA . GLY A 1 111 ? -9.712 7.823 -5.209 1.00 85.31 111 GLY A CA 1
ATOM 926 C C . GLY A 1 111 ? -8.410 7.462 -5.941 1.00 85.31 111 GLY A C 1
ATOM 927 O O . GLY A 1 111 ? -8.442 6.657 -6.873 1.00 85.31 111 GLY A O 1
ATOM 928 N N . LYS A 1 112 ? -7.260 8.030 -5.559 1.00 91.81 112 LYS A N 1
ATOM 929 C CA . LYS A 1 112 ? -5.930 7.555 -5.975 1.00 91.81 112 LYS A CA 1
ATOM 930 C C . LYS A 1 112 ? -5.329 6.642 -4.919 1.00 91.81 112 LYS A C 1
ATOM 932 O O . LYS A 1 112 ? -5.654 6.740 -3.746 1.00 91.81 112 LYS A O 1
ATOM 937 N N . ILE A 1 113 ? -4.420 5.772 -5.354 1.00 91.38 113 ILE A N 1
ATOM 938 C CA . ILE A 1 113 ? -3.787 4.793 -4.472 1.00 91.38 113 ILE A CA 1
ATOM 939 C C . ILE A 1 113 ? -2.841 5.522 -3.516 1.00 91.38 113 ILE A C 1
ATOM 941 O O . ILE A 1 113 ? -1.930 6.230 -3.951 1.00 91.38 113 ILE A O 1
ATOM 945 N N . GLU A 1 114 ? -3.030 5.321 -2.222 1.00 95.19 114 GLU A N 1
ATOM 946 C CA . GLU A 1 114 ? -2.128 5.765 -1.168 1.00 95.19 114 GLU A CA 1
ATOM 947 C C . GLU A 1 114 ? -0.836 4.940 -1.261 1.00 95.19 114 GLU A C 1
ATOM 949 O O . GLU A 1 114 ? -0.864 3.739 -0.980 1.00 95.19 114 GLU A O 1
ATOM 954 N N . ILE A 1 115 ? 0.298 5.528 -1.665 1.00 94.19 115 ILE A N 1
ATOM 955 C CA . ILE A 1 115 ? 1.581 4.804 -1.757 1.00 94.19 115 ILE A CA 1
ATOM 956 C C . ILE A 1 115 ? 2.519 5.216 -0.622 1.00 94.19 115 ILE A C 1
ATOM 958 O O . ILE A 1 115 ? 2.844 4.391 0.233 1.00 94.19 115 ILE A O 1
ATOM 962 N N . TYR A 1 116 ? 2.935 6.483 -0.595 1.00 95.75 116 TYR A N 1
ATOM 963 C CA . TYR A 1 116 ? 3.890 6.991 0.392 1.00 95.75 116 TYR A CA 1
ATOM 964 C C . TYR A 1 116 ? 3.196 7.968 1.342 1.00 95.75 116 TYR A C 1
ATOM 966 O O . TYR A 1 116 ? 2.746 9.005 0.853 1.00 95.75 116 TYR A O 1
ATOM 974 N N . PRO A 1 117 ? 3.110 7.691 2.658 1.00 95.88 117 PRO A N 1
ATOM 975 C CA . PRO A 1 117 ? 2.574 8.664 3.605 1.00 95.88 117 PRO A CA 1
ATOM 976 C C . PRO A 1 117 ? 3.461 9.911 3.633 1.00 95.88 117 PRO A C 1
ATOM 978 O O . PRO A 1 117 ? 4.692 9.817 3.529 1.00 95.88 117 PRO A O 1
ATOM 981 N N . VAL A 1 118 ? 2.839 11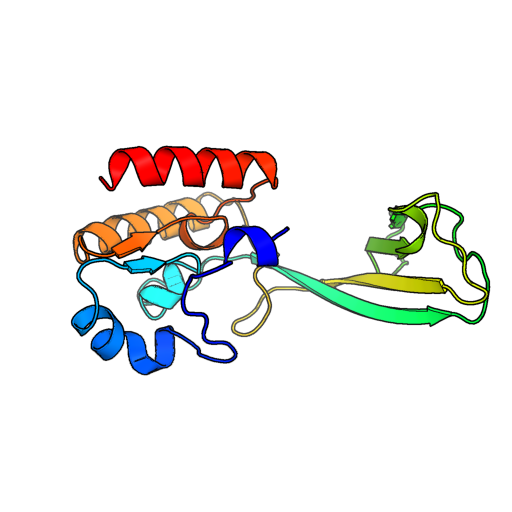.081 3.754 1.00 95.88 118 VAL A N 1
ATOM 982 C CA . VAL A 1 118 ? 3.552 12.350 3.903 1.00 95.88 118 VAL A CA 1
ATOM 983 C C . VAL A 1 118 ? 3.805 12.591 5.394 1.00 95.88 118 VAL A C 1
ATOM 985 O O . VAL A 1 118 ? 2.901 12.873 6.177 1.00 95.88 118 VAL A O 1
ATOM 988 N N . ASN A 1 119 ? 5.065 12.466 5.809 1.00 90.62 119 ASN A N 1
ATOM 989 C CA . ASN A 1 119 ? 5.460 12.548 7.217 1.00 90.62 119 ASN A CA 1
ATOM 990 C C . ASN A 1 119 ? 5.731 13.998 7.657 1.00 90.62 119 ASN A C 1
ATOM 992 O O . ASN A 1 119 ? 6.849 14.322 8.059 1.00 90.62 119 ASN A O 1
ATOM 996 N N . THR A 1 120 ? 4.727 14.873 7.558 1.00 96.50 120 THR A N 1
ATOM 997 C CA . THR A 1 120 ? 4.758 16.205 8.188 1.00 96.50 120 THR A CA 1
ATOM 998 C C . THR A 1 120 ? 4.196 16.159 9.607 1.00 96.50 120 THR A C 1
ATOM 1000 O O . THR A 1 120 ? 3.430 15.260 9.950 1.00 96.50 120 THR A O 1
ATOM 1003 N N . GLU A 1 121 ? 4.550 17.148 10.431 1.00 97.62 121 GLU A N 1
ATOM 1004 C CA . GLU A 1 121 ? 3.990 17.315 11.780 1.00 97.62 121 GLU A CA 1
ATOM 1005 C C . GLU A 1 121 ? 2.456 17.413 11.754 1.00 97.62 121 GLU A C 1
ATOM 1007 O O . GLU A 1 121 ? 1.781 16.764 12.547 1.00 97.62 121 GLU A O 1
ATOM 1012 N N . GLU A 1 122 ? 1.899 18.144 10.784 1.00 97.38 122 GLU A N 1
ATOM 1013 C CA . GLU A 1 122 ? 0.453 18.270 10.578 1.00 97.38 122 GLU A CA 1
ATOM 1014 C C . GLU A 1 122 ? -0.227 16.912 10.351 1.00 97.38 122 GLU A C 1
ATOM 1016 O O . GLU A 1 122 ? -1.185 16.581 11.049 1.00 97.38 122 GLU A O 1
ATOM 1021 N N . ASN A 1 123 ? 0.308 16.079 9.451 1.00 97.19 123 ASN A N 1
ATOM 1022 C CA . ASN A 1 123 ? -0.253 14.752 9.194 1.00 97.19 123 ASN A CA 1
ATOM 1023 C C . ASN A 1 123 ? -0.091 13.799 10.383 1.00 97.19 123 ASN A C 1
ATOM 1025 O O . ASN A 1 123 ? -0.974 12.982 10.628 1.00 97.19 123 ASN A O 1
ATOM 1029 N N . GLN A 1 124 ? 1.012 13.886 11.134 1.00 97.62 124 GLN A N 1
ATOM 1030 C CA . GLN A 1 124 ? 1.183 13.072 12.342 1.00 97.62 124 GLN A CA 1
ATOM 1031 C C . GLN A 1 124 ? 0.180 13.479 13.429 1.00 97.62 124 GLN A C 1
ATOM 1033 O O . GLN A 1 124 ? -0.454 12.613 14.027 1.00 97.62 124 GLN A O 1
ATOM 1038 N N . ASN A 1 125 ? -0.046 14.781 13.618 1.00 98.25 125 ASN A N 1
ATOM 1039 C CA . ASN A 1 125 ? -1.065 15.289 14.536 1.00 98.25 125 ASN A CA 1
ATOM 1040 C C . ASN A 1 125 ? -2.483 14.885 14.103 1.00 98.25 125 ASN A C 1
ATOM 1042 O O . ASN A 1 125 ? -3.319 14.561 14.947 1.00 98.25 125 ASN A O 1
ATOM 1046 N N . LEU A 1 126 ? -2.777 14.885 12.799 1.00 98.31 126 LEU A N 1
ATOM 1047 C CA . LEU A 1 126 ? -4.058 14.413 12.268 1.00 98.31 126 LEU A CA 1
ATOM 1048 C C . LEU A 1 126 ? -4.236 12.900 12.470 1.00 98.31 126 LEU A C 1
ATOM 1050 O O . LEU A 1 126 ? -5.285 12.451 12.934 1.00 98.31 126 LEU A O 1
ATOM 1054 N N . TYR A 1 127 ? -3.204 12.109 12.175 1.00 98.25 127 TYR A N 1
ATOM 1055 C CA . TYR A 1 127 ? -3.217 10.665 12.403 1.00 98.25 127 TYR A CA 1
ATOM 1056 C C . TYR A 1 127 ? -3.431 10.332 13.881 1.00 98.25 127 TYR A C 1
ATOM 1058 O O . TYR A 1 127 ? -4.221 9.446 14.201 1.00 98.25 127 TYR A O 1
ATOM 1066 N N . ASP A 1 128 ? -2.785 11.061 14.788 1.00 98.25 128 ASP A N 1
ATOM 1067 C CA . ASP A 1 128 ? -2.948 10.870 16.225 1.00 98.25 128 ASP A CA 1
ATOM 1068 C C . ASP A 1 128 ? -4.392 11.126 16.679 1.00 98.25 128 ASP A C 1
ATOM 1070 O O . ASP A 1 128 ? -4.921 10.358 17.484 1.00 98.25 128 ASP A O 1
ATOM 1074 N N . GLN A 1 129 ? -5.076 12.120 16.106 1.00 98.56 129 GLN A N 1
ATOM 1075 C CA . GLN A 1 129 ? -6.502 12.339 16.365 1.00 98.56 129 GLN A CA 1
ATOM 1076 C C . GLN A 1 129 ? -7.364 11.176 15.849 1.00 98.56 129 GLN A C 1
ATOM 1078 O O . GLN A 1 129 ? -8.244 10.700 16.568 1.00 98.56 129 GLN A O 1
ATOM 1083 N N . TYR A 1 130 ? -7.084 10.649 14.653 1.00 98.50 130 TYR A N 1
ATOM 1084 C CA . TYR A 1 130 ? -7.759 9.441 14.160 1.00 98.50 130 TYR A CA 1
ATOM 1085 C C . TYR A 1 130 ? -7.484 8.218 15.036 1.00 98.50 130 TYR A C 1
ATOM 1087 O O . TYR A 1 130 ? -8.394 7.434 15.310 1.00 98.50 130 TYR A O 1
ATOM 1095 N N . ARG A 1 131 ? -6.250 8.063 15.525 1.00 97.69 131 ARG A N 1
ATOM 1096 C CA . ARG A 1 131 ? -5.876 6.993 16.451 1.00 97.69 131 ARG A CA 1
ATOM 1097 C C . ARG A 1 131 ? -6.694 7.075 17.738 1.00 97.69 131 ARG A C 1
ATOM 1099 O O . ARG A 1 131 ? -7.122 6.040 18.239 1.00 97.69 131 ARG A O 1
ATOM 1106 N N . GLU A 1 132 ? -6.966 8.270 18.252 1.00 98.25 132 GLU A N 1
ATOM 1107 C CA . GLU A 1 132 ? -7.834 8.447 19.419 1.00 98.25 132 GLU A CA 1
ATOM 1108 C C . GLU A 1 132 ? -9.283 8.010 19.149 1.00 98.25 132 GLU A C 1
ATOM 1110 O O . GLU A 1 132 ? -9.876 7.343 20.000 1.00 98.25 132 GLU A O 1
ATOM 1115 N N . LEU A 1 133 ? -9.828 8.264 17.951 1.00 98.06 133 LEU A N 1
ATOM 1116 C CA . LEU A 1 133 ? -11.171 7.795 17.567 1.00 98.06 133 LEU A CA 1
ATOM 1117 C C . LEU A 1 133 ? -11.298 6.264 17.576 1.00 98.06 133 LEU A C 1
ATOM 1119 O O . LEU A 1 133 ? -12.384 5.739 17.822 1.00 98.06 133 LEU A O 1
ATOM 1123 N N . THR A 1 134 ? -10.197 5.528 17.385 1.00 96.50 134 THR A N 1
ATOM 1124 C CA . THR A 1 134 ? -10.213 4.053 17.451 1.00 96.50 134 THR A CA 1
ATOM 1125 C C . THR A 1 134 ? -10.635 3.518 18.818 1.00 96.50 134 THR A C 1
ATOM 1127 O O . THR A 1 134 ? -11.195 2.428 18.900 1.00 96.50 134 THR A O 1
ATOM 1130 N N . LYS A 1 135 ? -10.470 4.303 19.894 1.00 96.19 135 LYS A N 1
ATOM 1131 C CA . LYS A 1 135 ? -10.912 3.923 21.246 1.00 96.19 135 LYS A CA 1
ATOM 1132 C C . LYS A 1 135 ? -12.432 3.779 21.351 1.00 96.19 135 LYS A C 1
ATOM 1134 O O . LYS A 1 135 ? -12.908 3.064 22.228 1.00 96.19 135 LYS A O 1
ATOM 1139 N N . ALA A 1 136 ? -13.190 4.427 20.463 1.00 95.62 136 ALA A N 1
ATOM 1140 C CA . ALA A 1 136 ? -14.645 4.308 20.402 1.00 95.62 136 ALA A CA 1
ATOM 1141 C C . ALA A 1 136 ? -15.126 3.030 19.686 1.00 95.62 136 ALA A C 1
ATOM 1143 O O . ALA A 1 136 ? -16.311 2.713 19.746 1.00 95.62 136 ALA A O 1
ATOM 1144 N N . VAL A 1 137 ? -14.227 2.287 19.029 1.00 95.31 137 VAL A N 1
ATOM 1145 C CA . VAL A 1 137 ? -14.527 1.046 18.292 1.00 95.31 137 VAL A CA 1
ATOM 1146 C C . VAL A 1 137 ? -13.611 -0.099 18.755 1.00 95.31 137 VAL A C 1
ATOM 1148 O O . VAL A 1 137 ? -12.794 -0.598 17.983 1.00 95.31 137 VAL A O 1
ATOM 1151 N N . PRO A 1 138 ? -13.718 -0.548 20.022 1.00 94.06 138 PRO A N 1
ATOM 1152 C CA . PRO A 1 138 ? -12.761 -1.484 20.626 1.00 94.06 138 PRO A CA 1
ATOM 1153 C C . PRO A 1 138 ? -12.733 -2.875 19.969 1.00 94.06 138 PRO A C 1
ATOM 1155 O O . PRO A 1 138 ? -11.739 -3.586 20.090 1.00 94.06 138 PRO A O 1
ATOM 1158 N N . THR A 1 139 ? -13.791 -3.252 19.248 1.00 94.88 139 THR A N 1
ATOM 1159 C CA . THR A 1 139 ? -13.878 -4.493 18.458 1.00 94.88 139 THR A CA 1
ATOM 1160 C C . THR A 1 139 ? -13.188 -4.388 17.095 1.00 94.88 139 THR A C 1
ATOM 1162 O O . THR A 1 139 ? -13.231 -5.323 16.297 1.00 94.88 139 THR A O 1
ATOM 1165 N N . VAL A 1 140 ? -12.546 -3.253 16.794 1.00 96.81 140 VAL A N 1
ATOM 1166 C CA . VAL A 1 140 ? -11.822 -3.028 15.543 1.00 96.81 140 VAL A CA 1
ATOM 1167 C C . VAL A 1 140 ? -10.354 -2.779 15.834 1.00 96.81 140 VAL A C 1
ATOM 1169 O O . VAL A 1 140 ? -9.968 -1.902 16.602 1.00 96.81 140 VAL A O 1
ATOM 1172 N N . SER A 1 141 ? -9.497 -3.550 15.178 1.00 96.44 141 SER A N 1
ATOM 1173 C CA . SER A 1 141 ? -8.054 -3.387 15.244 1.00 96.44 141 SER A CA 1
ATOM 1174 C C . SER A 1 141 ? -7.481 -2.921 13.924 1.00 96.44 141 SER A C 1
ATOM 1176 O O . SER A 1 141 ? -7.589 -3.599 12.908 1.00 96.44 141 SER A O 1
ATOM 1178 N N . PHE A 1 142 ? -6.795 -1.785 13.975 1.00 97.12 142 PHE A N 1
ATOM 1179 C CA . PHE A 1 142 ? -6.123 -1.190 12.830 1.00 97.12 142 PHE A CA 1
ATOM 1180 C C . PHE A 1 142 ? -4.698 -1.731 12.702 1.00 97.12 142 PHE A C 1
ATOM 1182 O O . PHE A 1 142 ? -3.979 -1.876 13.700 1.00 97.12 142 PHE A O 1
ATOM 1189 N N . GLY A 1 143 ? -4.290 -2.046 11.474 1.00 96.81 143 GLY A N 1
ATOM 1190 C CA . GLY A 1 143 ? -2.972 -2.604 11.186 1.00 96.81 143 GLY A CA 1
ATOM 1191 C C . GLY A 1 143 ? -2.486 -2.320 9.769 1.00 96.81 143 GLY A C 1
ATOM 1192 O O . GLY A 1 143 ? -3.220 -1.827 8.914 1.00 96.81 143 GLY A O 1
ATOM 1193 N N . GLY A 1 144 ? -1.223 -2.658 9.517 1.00 97.25 144 GLY A N 1
ATOM 1194 C CA . GLY A 1 144 ? -0.602 -2.477 8.209 1.00 97.25 144 GLY A CA 1
ATOM 1195 C C . GLY A 1 144 ? -0.324 -1.015 7.857 1.00 97.25 144 GLY A C 1
ATOM 1196 O O . GLY A 1 144 ? -0.570 -0.095 8.634 1.00 97.25 144 GLY A O 1
ATOM 1197 N N . ARG A 1 145 ? 0.213 -0.807 6.651 1.00 97.62 145 ARG A N 1
ATOM 1198 C CA . ARG A 1 145 ? 0.725 0.502 6.210 1.00 97.62 145 ARG A CA 1
ATOM 1199 C C . ARG A 1 145 ? -0.334 1.614 6.200 1.00 97.62 145 ARG A C 1
ATOM 1201 O O . ARG A 1 145 ? -0.010 2.756 6.498 1.00 97.62 145 ARG A O 1
ATOM 1208 N N . LEU A 1 146 ? -1.583 1.277 5.869 1.00 97.69 146 LEU A N 1
ATOM 1209 C CA . LEU A 1 146 ? -2.676 2.246 5.734 1.00 97.69 146 LEU A CA 1
ATOM 1210 C C . LEU A 1 146 ? -3.386 2.493 7.068 1.00 97.69 146 LEU A C 1
ATOM 1212 O O . LEU A 1 146 ? -3.613 3.642 7.438 1.00 97.69 146 LEU A O 1
ATOM 1216 N N . GLY A 1 147 ? -3.670 1.428 7.826 1.00 97.06 147 GLY A N 1
ATOM 1217 C CA . GLY A 1 147 ? -4.332 1.544 9.127 1.00 97.06 147 GLY A CA 1
ATOM 1218 C C . GLY A 1 147 ? -3.458 2.214 10.189 1.00 97.06 147 GLY A C 1
ATOM 1219 O O . GLY A 1 147 ? -3.979 2.737 11.167 1.00 97.06 147 GLY A O 1
ATOM 1220 N N . GLN A 1 148 ? -2.135 2.210 9.996 1.00 96.38 148 GLN A N 1
ATOM 1221 C CA . GLN A 1 148 ? -1.164 2.824 10.908 1.00 96.38 148 GLN A CA 1
ATOM 1222 C C . GLN A 1 148 ? -0.447 4.044 10.315 1.00 96.38 148 GLN A C 1
ATOM 1224 O O . GLN A 1 148 ? 0.520 4.508 10.914 1.00 96.38 148 GLN A O 1
ATOM 1229 N N . TYR A 1 149 ? -0.878 4.518 9.137 1.00 97.38 149 TYR A N 1
ATOM 1230 C CA . TYR A 1 149 ? -0.290 5.660 8.426 1.00 97.38 149 TYR A CA 1
ATOM 1231 C C . TYR A 1 149 ? 1.251 5.635 8.401 1.00 97.38 149 TYR A C 1
ATOM 1233 O O . TYR A 1 149 ? 1.942 6.562 8.823 1.00 97.38 149 TYR A O 1
ATOM 1241 N N . ARG A 1 150 ? 1.822 4.511 7.955 1.00 95.69 150 ARG A N 1
ATOM 1242 C CA . ARG A 1 150 ? 3.263 4.260 8.050 1.00 95.69 150 ARG A CA 1
ATOM 1243 C C . ARG A 1 150 ? 3.795 3.535 6.830 1.00 95.69 150 ARG A C 1
ATOM 1245 O O . ARG A 1 150 ? 3.197 2.579 6.347 1.00 95.69 150 ARG A O 1
ATOM 1252 N N . TYR A 1 151 ? 4.971 3.947 6.366 1.00 96.62 151 TYR A N 1
ATOM 1253 C CA . TYR A 1 151 ? 5.704 3.189 5.361 1.00 96.62 151 TYR A CA 1
ATOM 1254 C C . TYR A 1 151 ? 6.338 1.950 6.003 1.00 96.62 151 TYR A C 1
ATOM 1256 O O . TYR A 1 151 ? 7.113 2.077 6.953 1.00 96.62 151 TYR A O 1
ATOM 1264 N N . TYR A 1 152 ? 6.006 0.771 5.479 1.00 96.81 152 TYR A N 1
ATOM 1265 C CA . TYR A 1 152 ? 6.544 -0.507 5.933 1.00 96.81 152 TYR A CA 1
ATOM 1266 C C . TYR A 1 152 ? 7.222 -1.254 4.796 1.00 96.81 152 TYR A C 1
ATOM 1268 O O . TYR A 1 152 ? 6.626 -1.458 3.737 1.00 96.81 152 TYR A O 1
ATOM 1276 N N . ASP A 1 153 ? 8.411 -1.779 5.077 1.00 97.94 153 ASP A N 1
ATOM 1277 C CA . ASP A 1 153 ? 8.949 -2.894 4.309 1.00 97.94 153 ASP A CA 1
ATOM 1278 C C . ASP A 1 153 ? 8.173 -4.183 4.617 1.00 97.94 153 ASP A C 1
ATOM 1280 O O . ASP A 1 153 ? 7.597 -4.354 5.697 1.00 97.94 153 ASP A O 1
ATOM 1284 N N . MET A 1 154 ? 8.209 -5.148 3.691 1.00 97.88 154 MET A N 1
ATOM 1285 C CA . MET A 1 154 ? 7.460 -6.407 3.829 1.00 97.88 154 MET A CA 1
ATOM 1286 C C . MET A 1 154 ? 7.781 -7.163 5.130 1.00 97.88 154 MET A C 1
ATOM 1288 O O . MET A 1 154 ? 6.879 -7.667 5.795 1.00 97.88 154 MET A O 1
ATOM 1292 N N . HIS A 1 155 ? 9.052 -7.221 5.536 1.00 97.69 155 HIS A N 1
ATOM 1293 C CA . HIS A 1 155 ? 9.446 -7.913 6.768 1.00 97.69 155 HIS A CA 1
ATOM 1294 C C . HIS A 1 155 ? 8.921 -7.208 8.032 1.00 97.69 155 HIS A C 1
ATOM 1296 O O . HIS A 1 155 ? 8.568 -7.871 9.007 1.00 97.69 155 HIS A O 1
ATOM 1302 N N . GLN A 1 156 ? 8.818 -5.876 8.007 1.00 98.31 156 GLN A N 1
ATOM 1303 C CA . GLN A 1 156 ? 8.327 -5.088 9.136 1.00 98.31 156 GLN A CA 1
ATOM 1304 C C . GLN A 1 156 ? 6.824 -5.287 9.334 1.00 98.31 156 GLN A C 1
ATOM 1306 O O . GLN A 1 156 ? 6.386 -5.474 10.467 1.00 98.31 156 GLN A O 1
ATOM 1311 N N . VAL A 1 157 ? 6.036 -5.303 8.250 1.00 97.88 157 VAL A N 1
ATOM 1312 C CA . VAL A 1 157 ? 4.589 -5.552 8.360 1.00 97.88 157 VAL A CA 1
ATOM 1313 C C . VAL A 1 157 ? 4.290 -6.993 8.777 1.00 97.88 157 VAL A C 1
ATOM 1315 O O . VAL A 1 157 ? 3.368 -7.211 9.556 1.00 97.88 157 VAL A O 1
ATOM 1318 N N . ILE A 1 158 ? 5.106 -7.969 8.357 1.00 98.06 158 ILE A N 1
ATOM 1319 C CA . ILE A 1 158 ? 5.012 -9.349 8.862 1.00 98.06 158 ILE A CA 1
ATOM 1320 C C . ILE A 1 158 ? 5.274 -9.378 10.374 1.00 98.06 158 ILE A C 1
ATOM 1322 O O . ILE A 1 158 ? 4.471 -9.936 11.118 1.00 98.06 158 ILE A O 1
ATOM 1326 N N . GLY A 1 159 ? 6.352 -8.741 10.845 1.00 97.25 159 GLY A N 1
ATOM 1327 C CA . GLY A 1 159 ? 6.652 -8.647 12.277 1.00 97.25 159 GLY A CA 1
ATOM 1328 C C . GLY A 1 159 ? 5.540 -7.953 13.070 1.00 97.25 159 GLY A C 1
ATOM 1329 O O . GLY A 1 159 ? 5.116 -8.454 14.108 1.00 97.25 159 GLY A O 1
ATOM 1330 N N . SER A 1 160 ? 5.010 -6.846 12.544 1.00 96.62 160 SER A N 1
ATOM 1331 C CA . SER A 1 160 ? 3.890 -6.119 13.148 1.00 96.62 160 SER A CA 1
ATOM 1332 C C . SER A 1 160 ? 2.623 -6.973 13.238 1.00 96.62 160 SER A C 1
ATOM 1334 O O . SER A 1 160 ? 1.973 -6.973 14.281 1.00 96.62 160 SER A O 1
ATOM 1336 N N . ALA A 1 161 ? 2.289 -7.730 12.190 1.00 97.06 161 ALA A N 1
ATOM 1337 C CA . ALA A 1 161 ? 1.127 -8.614 12.184 1.00 97.06 161 ALA A CA 1
ATOM 1338 C C . ALA A 1 161 ? 1.269 -9.759 13.199 1.00 97.06 161 ALA A C 1
ATOM 1340 O O . ALA A 1 161 ? 0.327 -10.037 13.940 1.00 97.06 161 ALA A O 1
ATOM 1341 N N . LEU A 1 162 ? 2.449 -10.384 13.277 1.00 96.75 162 LEU A N 1
ATOM 1342 C CA . LEU A 1 162 ? 2.724 -11.446 14.249 1.00 96.75 162 LEU A CA 1
ATOM 1343 C C . LEU A 1 162 ? 2.604 -10.945 15.692 1.00 96.75 162 LEU A C 1
ATOM 1345 O O . LEU A 1 162 ? 2.029 -11.637 16.528 1.00 96.75 162 LEU A O 1
ATOM 1349 N N . GLU A 1 163 ? 3.106 -9.743 15.979 1.00 95.31 163 GLU A N 1
ATOM 1350 C CA . GLU A 1 163 ? 2.969 -9.144 17.307 1.00 95.31 163 GLU A CA 1
ATOM 1351 C C . GLU A 1 163 ? 1.515 -8.775 17.615 1.00 95.31 163 GLU A C 1
ATOM 1353 O O . GLU A 1 163 ? 1.011 -9.074 18.694 1.00 95.31 163 GLU A O 1
ATOM 1358 N N . LYS A 1 164 ? 0.796 -8.210 16.638 1.00 93.38 164 LYS A N 1
ATOM 1359 C CA . LYS A 1 164 ? -0.616 -7.848 16.795 1.00 93.38 164 LYS A CA 1
ATOM 1360 C C . LYS A 1 164 ? -1.467 -9.058 17.182 1.00 93.38 164 LYS A C 1
ATOM 1362 O O . LYS A 1 164 ? -2.261 -8.953 18.112 1.00 93.38 164 LYS A O 1
ATOM 1367 N N . VAL A 1 165 ? -1.270 -10.205 16.529 1.00 93.75 165 VAL A N 1
ATOM 1368 C CA . VAL A 1 165 ? -2.011 -11.441 16.839 1.00 93.75 165 VAL A CA 1
ATOM 1369 C C . 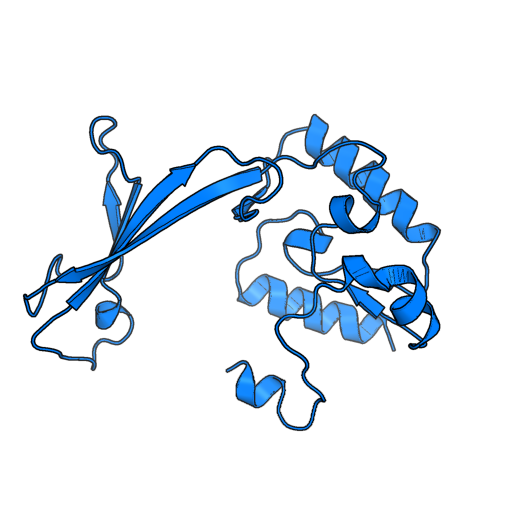VAL A 1 165 ? -1.760 -11.911 18.275 1.00 93.75 165 VAL A C 1
ATOM 1371 O O . VAL A 1 165 ? -2.698 -12.357 18.922 1.00 93.75 165 VAL A O 1
ATOM 1374 N N . ARG A 1 166 ? -0.548 -11.747 18.822 1.00 92.56 166 ARG A N 1
ATOM 1375 C CA . ARG A 1 166 ? -0.255 -12.108 20.225 1.00 92.56 166 ARG A CA 1
ATOM 1376 C C . ARG A 1 166 ? -1.020 -11.266 21.240 1.00 92.56 166 ARG A C 1
ATOM 1378 O O . ARG A 1 166 ? -1.256 -11.738 22.340 1.00 92.56 166 ARG A O 1
ATOM 1385 N N . THR A 1 167 ? -1.361 -10.031 20.882 1.00 86.75 167 THR A N 1
ATOM 1386 C CA . THR A 1 167 ? -2.104 -9.105 21.753 1.00 86.75 167 THR A CA 1
ATOM 1387 C C . THR A 1 167 ? -3.619 -9.139 21.546 1.00 86.75 167 THR A C 1
ATOM 1389 O O . THR A 1 167 ? -4.343 -8.509 22.308 1.00 86.75 167 THR A O 1
ATOM 1392 N N . LEU A 1 168 ? -4.090 -9.801 20.482 1.00 82.31 168 LEU A N 1
ATOM 1393 C CA . LEU A 1 168 ? -5.514 -9.937 20.154 1.00 82.31 168 LEU A CA 1
ATOM 1394 C C . LEU A 1 168 ? -6.165 -11.169 20.792 1.00 82.31 168 LEU A C 1
ATOM 1396 O O . LEU A 1 168 ? -7.391 -11.231 20.839 1.00 82.31 168 LEU A O 1
ATOM 1400 N N . VAL A 1 169 ? -5.350 -12.140 21.215 1.00 52.38 169 VAL A N 1
ATOM 1401 C CA . VAL A 1 169 ? -5.765 -13.383 21.880 1.00 52.38 169 VAL A CA 1
ATOM 1402 C C . VAL A 1 169 ? -5.699 -13.216 23.391 1.00 52.38 169 VAL A C 1
ATOM 1404 O O . VAL A 1 169 ? -4.701 -12.629 23.866 1.00 52.38 169 VAL A O 1
#

Secondary structure (DSSP, 8-state):
-HHHHTTTS----S--TTTTHHHHHHH-S-EEE-S-HHHHTTTTT-PPPEEEEEEEEEEESSS-SSSSSEEE---TTSS-SEEEEGGGGSTT---SSEEEEEEEEEE--TTS---EE---HHHHHHHHHHHHHGGG-TTEEE-HHHHTT----HHHHHHHHHHHHHHH-

pLDDT: mean 95.73, std 4.29, range [52.38, 98.69]

Radius of gyration: 19.65 Å; chains: 1; bounding box: 43×41×50 Å